Protein 8QK0 (pdb70)

Radius of gyration: 15.69 Å; C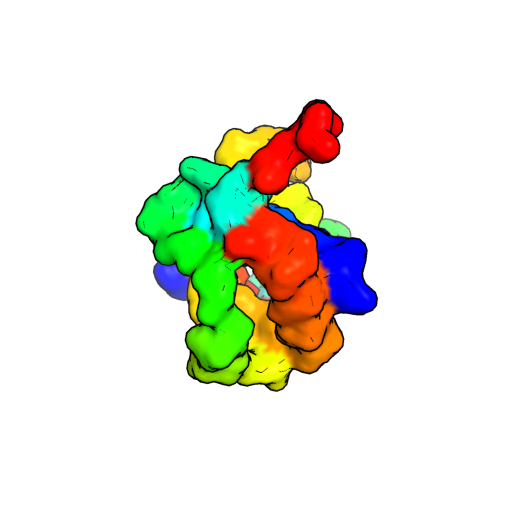α contacts (8 Å, |Δi|>4): 261; chains: 2; bounding box: 35×41×36 Å

Structure (mmCIF, N/CA/C/O backbone):
data_8QK0
#
_entry.id   8QK0
#
_cell.length_a   75.564
_cell.length_b   55.033
_cell.length_c   37.456
_cell.angle_alpha   90.00
_cell.angle_beta   99.30
_cell.angle_gamma   90.00
#
_symmetry.space_group_name_H-M   'C 1 2 1'
#
loop_
_entity.id
_entity.type
_entity.pdbx_description
1 polymer 'Lipoprotein cytochrome c'
2 non-polymer 'HEME C'
3 non-polymer 'SODIUM ION'
4 non-polymer GLYCEROL
5 water water
#
loop_
_atom_site.group_PDB
_atom_site.id
_atom_site.type_symbol
_atom_site.label_atom_id
_atom_site.label_alt_id
_atom_site.label_comp_id
_atom_site.label_asym_id
_atom_site.label_entity_id
_atom_site.label_seq_id
_atom_site.pdbx_PDB_ins_code
_atom_site.Cartn_x
_atom_site.Cartn_y
_atom_site.Cartn_z
_atom_site.occupancy
_atom_site.B_iso_or_equiv
_atom_site.auth_seq_id
_atom_site.auth_comp_id
_atom_site.auth_asym_id
_atom_site.auth_atom_id
_atom_site.pdbx_PDB_model_num
ATOM 1 N N . GLY A 1 24 ? 19.976 9.946 25.270 1.00 32.10 3 GLY A N 1
ATOM 2 C CA . GLY A 1 24 ? 19.519 8.766 24.566 1.00 25.31 3 GLY A CA 1
ATOM 3 C C . GLY A 1 24 ? 18.498 9.065 23.493 1.00 26.76 3 GLY A C 1
ATOM 4 O O . GLY A 1 24 ? 18.334 8.283 22.556 1.00 22.10 3 GLY A O 1
ATOM 5 N N . VAL A 1 25 ? 17.841 10.223 23.603 1.00 22.29 4 VAL A N 1
ATOM 6 C CA . VAL A 1 25 ? 16.663 10.487 22.784 1.00 22.48 4 VAL A CA 1
ATOM 7 C C . VAL A 1 25 ? 17.037 10.629 21.303 1.00 25.30 4 VAL A C 1
ATOM 8 O O . VAL A 1 25 ? 16.354 10.086 20.427 1.00 22.06 4 VAL A O 1
ATOM 12 N N . ASP A 1 26 ? 18.118 11.365 20.996 1.00 22.31 5 ASP A N 1
ATOM 13 C CA . ASP A 1 26 ? 18.485 11.594 19.599 1.00 24.98 5 ASP A CA 1
ATOM 14 C C . ASP A 1 26 ? 19.039 10.348 18.909 1.00 23.39 5 ASP A C 1
ATOM 15 O O . ASP A 1 26 ? 18.614 10.059 17.777 1.00 22.29 5 ASP A O 1
ATOM 20 N N . PRO A 1 27 ? 19.980 9.590 19.500 1.00 24.13 6 PRO A N 1
ATOM 21 C CA . PRO A 1 27 ? 20.381 8.327 18.851 1.00 20.92 6 PRO A CA 1
ATOM 22 C C . PRO A 1 27 ? 19.244 7.337 18.772 1.00 15.48 6 PRO A C 1
ATOM 23 O O . PRO A 1 27 ? 19.217 6.500 17.859 1.00 15.35 6 PRO A O 1
ATOM 27 N N . GLY A 1 28 ? 18.314 7.385 19.727 1.00 17.84 7 GLY A N 1
ATOM 28 C CA . GLY A 1 28 ? 17.131 6.550 19.629 1.00 18.05 7 GLY A CA 1
ATOM 29 C C . GLY A 1 28 ? 16.287 6.888 18.414 1.00 14.38 7 GLY A C 1
ATOM 30 O O . GLY A 1 28 ? 15.710 6.003 17.782 1.00 14.82 7 GLY A O 1
ATOM 31 N N . LYS A 1 29 ? 16.201 8.174 18.069 1.00 13.73 8 LYS A N 1
ATOM 32 C CA . LYS A 1 29 ? 15.488 8.551 16.852 1.00 13.89 8 LYS A CA 1
ATOM 33 C C . LYS A 1 29 ? 16.133 7.934 15.615 1.00 13.82 8 LYS A C 1
ATOM 34 O O . LYS A 1 29 ? 15.436 7.428 14.727 1.00 10.74 8 LYS A O 1
ATOM 40 N N . THR A 1 30 ? 17.464 7.942 15.551 1.00 14.89 9 THR A N 1
ATOM 41 C CA . THR A 1 30 ? 18.134 7.331 14.413 1.00 14.09 9 THR A CA 1
ATOM 42 C C . THR A 1 30 ? 17.804 5.846 14.334 1.00 14.13 9 THR A C 1
ATOM 43 O O . THR A 1 30 ? 17.503 5.320 13.255 1.00 11.78 9 THR A O 1
ATOM 47 N N . VAL A 1 31 ? 17.798 5.165 15.485 1.00 12.09 10 VAL A N 1
ATOM 48 C CA . VAL A 1 31 ? 17.414 3.758 15.521 1.00 14.20 10 VAL A CA 1
ATOM 49 C C . VAL A 1 31 ? 16.002 3.567 14.979 1.00 12.98 10 VAL A C 1
ATOM 50 O O . VAL A 1 31 ? 15.761 2.719 14.110 1.00 13.39 10 VAL A O 1
ATOM 54 N N . TYR A 1 32 ? 15.041 4.321 15.516 1.00 8.40 11 TYR A N 1
ATOM 55 C CA . TYR A 1 32 ? 13.658 4.165 15.086 1.00 9.40 11 TYR A CA 1
ATOM 56 C C . TYR A 1 32 ? 13.524 4.468 13.600 1.00 13.77 11 TYR A C 1
ATOM 57 O O . TYR A 1 32 ? 12.895 3.718 12.845 1.00 14.86 11 TYR A O 1
ATOM 66 N N . ASP A 1 33 ? 14.112 5.583 13.180 1.00 11.75 12 ASP A N 1
ATOM 67 C CA . ASP A 1 33 ? 13.901 6.107 11.843 1.00 15.89 12 ASP A CA 1
ATOM 68 C C . ASP A 1 33 ? 14.398 5.136 10.797 1.00 13.89 12 ASP A C 1
ATOM 69 O O . ASP A 1 33 ? 13.673 4.804 9.864 1.00 12.84 12 ASP A O 1
ATOM 74 N N . SER A 1 34 ? 15.635 4.669 10.943 1.00 15.81 13 SER A N 1
ATOM 75 C CA . SER A 1 34 ? 16.243 3.849 9.910 1.00 15.43 13 SER A CA 1
ATOM 76 C C . SER A 1 34 ? 15.904 2.373 10.042 1.00 19.56 13 SER A C 1
ATOM 77 O O . SER A 1 34 ? 16.040 1.638 9.055 1.00 16.85 13 SER A O 1
ATOM 80 N N . ARG A 1 35 ? 15.457 1.917 11.220 1.00 16.97 14 ARG A N 1
ATOM 81 C CA . ARG A 1 35 ? 15.334 0.481 11.457 1.00 16.99 14 ARG A CA 1
ATOM 82 C C . ARG A 1 35 ? 13.923 -0.045 11.706 1.00 16.35 14 ARG A C 1
ATOM 83 O O . ARG A 1 35 ? 13.678 -1.233 11.438 1.00 12.90 14 ARG A O 1
ATOM 91 N N . CYS A 1 36 ? 12.984 0.779 12.145 1.00 13.88 15 CYS A N 1
ATOM 92 C CA . CYS A 1 36 ? 11.625 0.299 12.406 1.00 14.20 15 CYS A CA 1
ATOM 93 C C . CYS A 1 36 ? 10.548 1.056 11.660 1.00 13.33 15 CYS A C 1
ATOM 94 O O . CYS A 1 36 ? 9.479 0.490 11.419 1.00 16.65 15 CYS A O 1
ATOM 97 N N . ALA A 1 37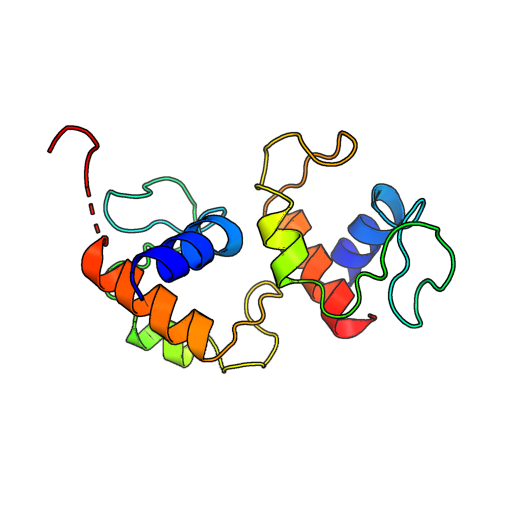 ? 10.796 2.318 11.296 1.00 17.47 16 ALA A N 1
ATOM 98 C CA . ALA A 1 37 ? 9.754 3.170 10.735 1.00 16.55 16 ALA A CA 1
ATOM 99 C C . ALA A 1 37 ? 9.240 2.658 9.398 1.00 18.39 16 ALA A C 1
ATOM 100 O O . ALA A 1 37 ? 8.071 2.889 9.070 1.00 21.15 16 ALA A O 1
ATOM 102 N N . SER A 1 38 ? 10.086 1.985 8.609 1.00 18.97 17 SER A N 1
ATOM 103 C CA . SER A 1 38 ? 9.634 1.475 7.314 1.00 20.36 17 SER A CA 1
ATOM 104 C C . SER A 1 38 ? 8.384 0.615 7.450 1.00 20.14 17 SER A C 1
ATOM 105 O O . SER A 1 38 ? 7.585 0.532 6.511 1.00 20.16 17 SER A O 1
ATOM 108 N N . CYS A 1 39 ? 8.182 -0.005 8.618 1.00 15.84 18 CYS A N 1
ATOM 109 C CA . CYS A 1 39 ? 7.019 -0.850 8.881 1.00 15.14 18 CYS A CA 1
ATOM 110 C C . CYS A 1 39 ? 6.133 -0.342 10.005 1.00 16.17 18 CYS A C 1
ATOM 111 O O . CYS A 1 39 ? 4.903 -0.372 9.880 1.00 15.47 18 CYS A O 1
ATOM 114 N N . HIS A 1 40 ? 6.722 0.122 11.100 1.00 13.86 19 HIS A N 1
ATOM 115 C CA . HIS A 1 40 ? 5.950 0.433 12.290 1.00 14.55 19 HIS A CA 1
ATOM 116 C C . HIS A 1 40 ? 5.450 1.874 12.277 1.00 17.54 19 HIS A C 1
ATOM 117 O O . HIS A 1 40 ? 5.847 2.702 11.454 1.00 12.14 19 HIS A O 1
ATOM 124 N N . ARG A 1 41 ? 4.531 2.148 13.193 1.00 12.74 20 ARG A N 1
ATOM 125 C CA . ARG A 1 41 ? 4.091 3.495 13.499 1.00 17.85 20 ARG A CA 1
ATOM 126 C C . ARG A 1 41 ? 4.524 3.825 14.917 1.00 15.13 20 ARG A C 1
ATOM 127 O O . ARG A 1 41 ? 4.884 2.939 15.702 1.00 16.03 20 ARG A O 1
ATOM 135 N N . LEU A 1 42 ? 4.486 5.113 15.241 1.00 18.56 21 LEU A N 1
ATOM 136 C CA . LEU A 1 42 ? 4.890 5.573 16.567 1.00 18.80 21 LEU A CA 1
ATOM 137 C C . LEU A 1 42 ? 4.089 6.828 16.871 1.00 17.37 21 LEU A C 1
ATOM 138 O O . LEU A 1 42 ? 4.319 7.869 16.241 1.00 16.17 21 LEU A O 1
ATOM 143 N N . GLY A 1 43 ? 3.142 6.721 17.804 1.00 20.15 22 GLY A N 1
ATOM 144 C CA . GLY A 1 43 ? 2.251 7.819 18.146 1.00 19.39 22 GLY A CA 1
ATOM 145 C C . GLY A 1 43 ? 1.789 8.588 16.924 1.00 22.37 22 GLY A C 1
ATOM 146 O O . GLY A 1 43 ? 1.424 7.989 15.907 1.00 20.91 22 GLY A O 1
ATOM 147 N N . THR A 1 44 ? 1.824 9.915 16.997 1.00 18.66 23 THR A N 1
ATOM 148 C CA . THR A 1 44 ? 1.560 10.742 15.833 1.00 21.38 23 THR A CA 1
ATOM 149 C C . THR A 1 44 ? 2.842 11.206 15.156 1.00 21.66 23 THR A C 1
ATOM 150 O O . THR A 1 44 ? 2.778 11.896 14.128 1.00 22.90 23 THR A O 1
ATOM 154 N N . TYR A 1 45 ? 4.004 10.795 15.675 1.00 19.54 24 TYR A N 1
ATOM 155 C CA . TYR A 1 45 ? 5.272 11.129 15.031 1.00 17.97 24 TYR A CA 1
ATOM 156 C C . TYR A 1 45 ? 5.388 10.448 13.6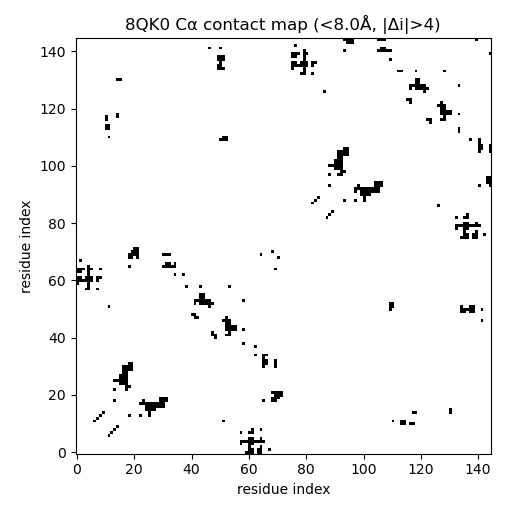73 1.00 19.80 24 TYR A C 1
ATOM 157 O O . TYR A 1 45 ? 5.861 11.048 12.700 1.00 17.54 24 TYR A O 1
ATOM 166 N N . ASP A 1 46 ? 4.946 9.199 13.592 1.00 18.66 25 ASP A N 1
ATOM 167 C CA . ASP A 1 46 ? 5.037 8.384 12.379 1.00 14.98 25 ASP A CA 1
ATOM 168 C C . ASP A 1 46 ? 3.723 7.621 12.299 1.00 18.28 25 ASP A C 1
ATOM 169 O O . ASP A 1 46 ? 3.532 6.649 13.033 1.00 17.86 25 ASP A O 1
ATOM 174 N N . ALA A 1 47 ? 2.813 8.060 11.432 1.00 19.49 26 ALA A N 1
ATOM 175 C CA . ALA A 1 47 ? 1.504 7.426 11.328 1.00 25.39 26 ALA A CA 1
ATOM 176 C C . ALA A 1 47 ? 1.366 6.572 10.072 1.00 21.60 26 ALA A C 1
ATOM 177 O O . ALA A 1 47 ? 0.242 6.269 9.652 1.00 27.92 26 ALA A O 1
ATOM 179 N N . SER A 1 48 ? 2.478 6.197 9.450 1.00 25.42 27 SER A N 1
ATOM 180 C CA . SER A 1 48 ? 2.452 5.392 8.237 1.00 22.81 27 SER A CA 1
ATOM 181 C C . SER A 1 48 ? 3.203 4.091 8.461 1.00 22.12 27 SER A C 1
ATOM 182 O O . SER A 1 48 ? 4.332 4.097 8.965 1.00 17.74 27 SER A O 1
ATOM 185 N N . GLY A 1 49 ? 2.587 2.993 8.050 1.00 24.53 28 GLY A N 1
ATOM 186 C CA . GLY A 1 49 ? 3.117 1.659 8.267 1.00 24.95 28 GLY A CA 1
ATOM 187 C C . GLY A 1 49 ? 2.016 0.685 8.647 1.00 25.96 28 GLY A C 1
ATOM 188 O O . GLY A 1 49 ? 0.973 1.052 9.192 1.00 24.67 28 GLY A O 1
ATOM 189 N N . SER A 1 50 ? 2.246 -0.595 8.351 1.00 23.81 29 SER A N 1
ATOM 190 C CA . SER A 1 50 ? 1.241 -1.617 8.590 1.00 24.28 29 SER A CA 1
ATOM 191 C C . SER A 1 50 ? 1.448 -2.376 9.896 1.00 22.17 29 SER A C 1
ATOM 192 O O . SER A 1 50 ? 0.509 -3.028 10.367 1.00 23.84 29 SER A O 1
ATOM 195 N N . ALA A 1 51 ? 2.636 -2.301 10.495 1.00 20.97 30 ALA A N 1
ATOM 196 C CA . ALA A 1 51 ? 2.951 -3.006 11.734 1.00 19.56 30 ALA A CA 1
ATOM 197 C C . ALA A 1 51 ? 2.478 -2.194 12.938 1.00 18.62 30 ALA A C 1
ATOM 198 O O . ALA A 1 51 ? 2.148 -1.017 12.815 1.00 18.83 30 ALA A O 1
ATOM 200 N N . PRO A 1 52 ? 2.407 -2.810 14.127 1.00 18.53 31 PRO A N 1
ATOM 201 C CA . PRO A 1 52 ? 1.827 -2.117 15.286 1.00 17.23 31 PRO A CA 1
ATOM 202 C C . PRO A 1 52 ? 2.477 -0.782 15.613 1.00 18.93 31 PRO A C 1
ATOM 203 O O . PRO A 1 52 ? 3.679 -0.568 15.425 1.00 17.23 31 PRO A O 1
ATOM 207 N N . ASN A 1 53 ? 1.651 0.117 16.135 1.00 15.91 32 ASN A N 1
ATOM 208 C CA . ASN A 1 53 ? 2.164 1.328 16.749 1.00 19.08 32 ASN A CA 1
ATOM 209 C C . ASN A 1 53 ? 2.993 0.965 17.976 1.00 15.86 32 ASN A C 1
ATOM 210 O O . ASN A 1 53 ? 2.531 0.240 18.865 1.00 19.05 32 ASN A O 1
ATOM 215 N N . LEU A 1 54 ? 4.237 1.436 18.013 1.00 15.29 33 LEU A N 1
ATOM 216 C CA . LEU A 1 54 ? 5.136 1.124 19.118 1.00 17.31 33 LEU A CA 1
ATOM 217 C C . LEU A 1 54 ? 5.010 2.086 20.306 1.00 20.38 33 LEU A C 1
ATOM 218 O O . LEU A 1 54 ? 5.865 2.062 21.198 1.00 17.13 33 LEU A O 1
ATOM 223 N N . SER A 1 55 ? 3.973 2.922 20.339 1.00 20.47 34 SER A N 1
ATOM 224 C CA . SER A 1 55 ? 3.711 3.741 21.523 1.00 17.27 34 SER A CA 1
ATOM 225 C C . SER A 1 55 ? 3.500 2.845 22.745 1.00 24.47 34 SER A C 1
ATOM 226 O O . SER A 1 55 ? 2.671 1.935 22.717 1.00 26.94 34 SER A O 1
ATOM 229 N N . ARG A 1 56 ? 4.250 3.109 23.818 1.00 25.44 35 ARG A N 1
ATOM 230 C CA . ARG A 1 56 ? 4.199 2.346 25.065 1.00 30.03 35 ARG A CA 1
ATOM 231 C C . ARG A 1 56 ? 4.680 0.909 24.905 1.00 29.68 35 ARG A C 1
ATOM 232 O O . ARG A 1 56 ? 4.279 0.044 25.687 1.00 29.42 35 ARG A O 1
ATOM 240 N N . ALA A 1 57 ? 5.525 0.617 23.911 1.00 25.98 36 ALA A N 1
ATOM 241 C CA . ALA A 1 57 ? 5.955 -0.753 23.648 1.00 27.38 36 ALA A CA 1
ATOM 242 C C . ALA A 1 57 ? 7.342 -1.069 24.215 1.00 19.78 36 ALA A C 1
ATOM 243 O O . ALA A 1 57 ? 7.953 -2.064 23.819 1.00 20.82 36 ALA A O 1
ATOM 245 N N . GLY A 1 58 ? 7.838 -0.268 25.157 1.00 26.23 37 GLY A N 1
ATOM 246 C CA . GLY A 1 58 ? 9.130 -0.566 25.766 1.00 22.91 37 GLY A CA 1
ATOM 247 C C . GLY A 1 58 ? 9.259 -1.999 26.267 1.00 22.78 37 GLY A C 1
ATOM 248 O O . GLY A 1 58 ? 10.256 -2.675 26.008 1.00 19.50 37 GLY A O 1
ATOM 249 N N . THR A 1 59 ? 8.252 -2.498 26.979 1.00 22.79 38 THR A N 1
ATOM 250 C CA . THR A 1 59 ? 8.410 -3.848 27.507 1.00 21.95 38 THR A CA 1
ATOM 251 C C . THR A 1 59 ? 8.310 -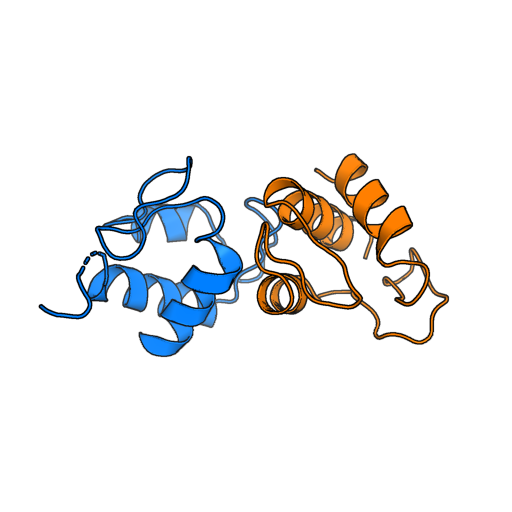4.878 26.394 1.00 23.83 38 THR A C 1
ATOM 252 O O . THR A 1 59 ? 9.027 -5.883 26.413 1.00 21.57 38 THR A O 1
ATOM 256 N N . LYS A 1 60 ? 7.457 -4.631 25.394 1.00 26.06 39 LYS A N 1
ATOM 257 C CA . LYS A 1 60 ? 7.400 -5.530 24.242 1.00 23.80 39 LYS A CA 1
ATOM 258 C C . LYS A 1 60 ? 8.686 -5.479 23.419 1.00 21.07 39 LYS A C 1
ATOM 259 O O . LYS A 1 60 ? 9.111 -6.501 22.868 1.00 15.28 39 LYS A O 1
ATOM 265 N N . ILE A 1 61 ? 9.309 -4.302 23.311 1.00 19.88 40 ILE A N 1
ATOM 266 C CA . ILE A 1 61 ? 10.580 -4.192 22.595 1.00 16.23 40 ILE A CA 1
ATOM 267 C C . ILE A 1 61 ? 11.651 -5.037 23.285 1.00 17.83 40 ILE A C 1
ATOM 268 O O . ILE A 1 61 ? 12.381 -5.794 22.637 1.00 15.46 40 ILE A O 1
ATOM 273 N N . ASP A 1 62 ? 11.743 -4.939 24.620 1.00 13.98 41 ASP A N 1
ATOM 274 C CA . ASP A 1 62 ? 12.774 -5.669 25.357 1.00 14.78 41 ASP A CA 1
ATOM 275 C C . ASP A 1 62 ? 12.501 -7.176 25.377 1.00 14.77 41 ASP A C 1
ATOM 276 O O . ASP A 1 62 ? 13.433 -7.978 25.515 1.00 11.18 41 ASP A O 1
ATOM 281 N N . GLY A 1 63 ? 11.238 -7.580 25.231 1.00 16.26 42 GLY A N 1
ATOM 282 C CA . GLY A 1 63 ? 10.945 -8.989 25.041 1.00 15.43 42 GLY A CA 1
ATOM 283 C C . GLY A 1 63 ? 11.176 -9.460 23.622 1.00 17.59 42 GLY A C 1
ATOM 284 O O . GLY A 1 63 ? 11.450 -10.642 23.403 1.00 25.85 42 GLY A O 1
ATOM 285 N N . LYS A 1 64 ? 11.074 -8.551 22.644 1.00 13.95 43 LYS A N 1
ATOM 286 C CA . LYS A 1 64 ? 11.204 -8.913 21.232 1.00 18.49 43 LYS A CA 1
ATOM 287 C C . LYS A 1 64 ? 12.661 -8.982 20.789 1.00 24.13 43 LYS A C 1
ATOM 288 O O . LYS A 1 64 ? 12.990 -9.707 19.835 1.00 24.86 43 LYS A O 1
ATOM 294 N N . PHE A 1 65 ? 13.539 -8.257 21.469 1.00 17.24 44 PHE A N 1
ATOM 295 C CA . PHE A 1 65 ? 14.930 -8.124 21.072 1.00 14.65 44 PHE A CA 1
ATOM 296 C C . PHE A 1 65 ? 15.853 -8.470 22.218 1.00 16.91 44 PHE A C 1
ATOM 297 O O . PHE A 1 65 ? 15.638 -8.033 23.356 1.00 15.70 44 PHE A O 1
ATOM 305 N N . THR A 1 66 ? 16.923 -9.186 21.894 1.00 17.85 45 THR A N 1
ATOM 306 C CA . THR A 1 66 ? 18.026 -9.388 22.816 1.00 20.16 45 THR A CA 1
ATOM 307 C C . THR A 1 66 ? 19.255 -8.670 22.275 1.00 15.63 45 THR A C 1
ATOM 308 O O . THR A 1 66 ? 19.533 -8.732 21.070 1.00 13.60 45 THR A O 1
ATOM 312 N N . ALA A 1 67 ? 19.948 -7.947 23.157 1.00 17.16 46 ALA A N 1
ATOM 313 C CA . ALA A 1 67 ? 21.108 -7.155 22.749 1.00 17.54 46 ALA A CA 1
ATOM 314 C C . ALA A 1 67 ? 22.146 -8.025 22.044 1.00 17.45 46 ALA A C 1
ATOM 315 O O . ALA A 1 67 ? 22.667 -8.987 22.623 1.00 13.78 46 ALA A O 1
ATOM 317 N N . GLY A 1 68 ? 22.435 -7.685 20.785 1.00 18.02 47 GLY A N 1
ATOM 318 C CA . GLY A 1 68 ? 23.484 -8.343 20.040 1.00 17.94 47 GLY A CA 1
ATOM 319 C C . GLY A 1 68 ? 23.079 -9.634 19.376 1.00 14.95 47 GLY A C 1
ATOM 320 O O . GLY A 1 68 ? 23.936 -10.316 18.811 1.00 13.58 47 GLY A O 1
ATOM 321 N N . VAL A 1 69 ? 21.805 -9.993 19.431 1.00 14.08 48 VAL A N 1
ATOM 322 C CA . VAL A 1 69 ? 21.313 -11.254 18.898 1.00 18.86 48 VAL A CA 1
ATOM 323 C C . VAL A 1 69 ? 20.432 -10.921 17.718 1.00 16.26 48 VAL A C 1
ATOM 324 O O . VAL A 1 69 ? 19.484 -10.137 17.847 1.00 13.76 48 VAL A O 1
ATOM 328 N N . SER A 1 70 ? 20.748 -11.503 16.569 1.00 14.08 49 SER A N 1
ATOM 329 C CA . SER A 1 70 ? 20.011 -11.171 15.364 1.00 15.46 49 SER A CA 1
ATOM 330 C C . SER A 1 70 ? 18.618 -11.764 15.496 1.00 17.83 49 SER A C 1
ATOM 331 O O . SER A 1 70 ? 18.460 -12.920 15.903 1.00 15.99 49 SER A O 1
ATOM 334 N N . GLY A 1 71 ? 17.604 -10.979 15.194 1.00 16.26 50 GLY A N 1
ATOM 335 C CA . GLY A 1 71 ? 16.281 -11.543 15.328 1.00 19.48 50 GLY A CA 1
ATOM 336 C C . GLY A 1 71 ? 15.267 -10.943 14.390 1.00 16.42 50 GLY A C 1
ATOM 337 O O . GLY A 1 71 ? 15.373 -11.061 13.163 1.00 14.76 50 GLY A O 1
ATOM 338 N N . HIS A 1 72 ? 14.285 -10.292 14.994 1.00 17.64 51 HIS A N 1
ATOM 339 C CA . HIS A 1 72 ? 13.108 -9.729 14.352 1.00 14.11 51 HIS A CA 1
ATOM 340 C C . HIS A 1 72 ? 13.448 -8.983 13.064 1.00 14.22 51 HIS A C 1
ATOM 341 O O . HIS A 1 72 ? 14.211 -8.012 13.082 1.00 14.44 51 HIS A O 1
ATOM 348 N N . LYS A 1 73 ? 12.894 -9.463 11.938 1.00 13.26 52 LYS A N 1
ATOM 349 C CA . LYS A 1 73 ? 13.064 -8.843 10.616 1.00 12.87 52 LYS A CA 1
ATOM 350 C C . LYS A 1 73 ? 14.535 -8.673 10.254 1.00 10.62 52 LYS A C 1
ATOM 351 O O . LYS A 1 73 ? 14.914 -7.711 9.583 1.00 17.63 52 LYS A O 1
ATOM 357 N N . GLY A 1 74 ? 15.384 -9.597 10.685 1.00 12.14 53 GLY A N 1
ATOM 358 C CA . GLY A 1 74 ? 16.797 -9.515 10.397 1.00 12.97 53 GLY A CA 1
ATOM 359 C C . GLY A 1 74 ? 17.552 -8.448 11.141 1.00 14.70 53 GLY A C 1
ATOM 360 O O . GLY A 1 74 ? 18.754 -8.282 10.900 1.00 14.82 53 GLY A O 1
ATOM 361 N N . ILE A 1 75 ? 16.910 -7.763 12.075 1.00 17.81 54 ILE A N 1
ATOM 362 C CA . ILE A 1 75 ? 17.533 -6.673 12.816 1.00 17.69 54 ILE A CA 1
ATOM 363 C C . ILE A 1 75 ? 18.368 -7.233 13.958 1.00 17.08 54 ILE A C 1
ATOM 364 O O . ILE A 1 75 ? 17.957 -8.175 14.635 1.00 14.56 54 ILE A O 1
ATOM 369 N N . THR A 1 76 ? 19.552 -6.655 14.169 1.00 13.71 55 THR A N 1
ATOM 370 C CA . THR A 1 76 ? 20.322 -6.832 15.399 1.00 13.17 55 THR A CA 1
ATOM 371 C C . THR A 1 76 ? 20.514 -5.472 16.062 1.00 18.02 55 THR A C 1
ATOM 372 O O . THR A 1 76 ? 20.904 -4.502 15.394 1.00 13.04 55 THR A O 1
ATOM 376 N N . LEU A 1 77 ? 20.247 -5.406 17.375 1.00 16.03 56 LEU A N 1
ATOM 377 C CA . LEU A 1 77 ? 20.331 -4.168 18.146 1.00 15.90 56 LEU A CA 1
ATOM 378 C C . LEU A 1 77 ? 21.359 -4.339 19.260 1.00 17.20 56 LEU A C 1
ATOM 379 O O . LEU A 1 77 ? 21.360 -5.368 19.955 1.00 16.17 56 LEU A O 1
ATOM 384 N N . THR A 1 78 ? 22.230 -3.341 19.430 1.00 14.92 57 THR A N 1
ATOM 385 C CA . THR A 1 78 ? 23.114 -3.348 20.584 1.00 14.47 57 THR A CA 1
ATOM 386 C C . THR A 1 78 ? 22.337 -2.934 21.826 1.00 16.44 57 THR A C 1
ATOM 387 O O . THR A 1 78 ? 21.205 -2.437 21.756 1.00 14.17 57 THR A O 1
ATOM 391 N N . ALA A 1 79 ? 22.968 -3.157 22.980 1.00 12.34 58 ALA A N 1
ATOM 392 C CA . ALA A 1 79 ? 22.360 -2.713 24.221 1.00 16.47 58 ALA A CA 1
ATOM 393 C C . ALA A 1 79 ? 22.130 -1.215 24.173 1.00 16.40 58 ALA A C 1
ATOM 394 O O . ALA A 1 79 ? 21.058 -0.730 24.556 1.00 15.17 58 ALA A O 1
ATOM 396 N N . ALA A 1 80 ? 23.107 -0.469 23.655 1.00 5.74 59 ALA A N 1
ATOM 397 C CA . ALA A 1 80 ? 22.918 0.978 23.630 1.00 16.86 59 ALA A CA 1
ATOM 398 C C . ALA A 1 80 ? 21.772 1.353 22.699 1.00 12.96 59 ALA A C 1
ATOM 399 O O . ALA A 1 80 ? 20.983 2.250 23.008 1.00 12.42 59 ALA A O 1
ATOM 401 N N . ASP A 1 81 ? 21.664 0.672 21.561 1.00 12.71 60 ASP A N 1
ATOM 402 C CA . ASP A 1 81 ? 20.539 0.868 20.651 1.00 14.69 60 ASP A CA 1
ATOM 403 C C . ASP A 1 81 ? 19.206 0.699 21.364 1.00 13.42 60 ASP A C 1
ATOM 404 O O . ASP A 1 81 ? 18.260 1.467 21.143 1.00 13.35 60 ASP A O 1
ATOM 409 N N . LEU A 1 82 ? 19.089 -0.375 22.153 1.00 11.05 61 LEU A N 1
ATOM 410 C CA . LEU A 1 82 ? 17.812 -0.717 22.767 1.00 14.35 61 LEU A CA 1
ATOM 411 C C . LEU A 1 82 ? 17.417 0.318 23.803 1.00 10.93 61 LEU A C 1
ATOM 412 O O . LEU A 1 82 ? 16.249 0.707 23.886 1.00 11.51 61 LEU A O 1
ATOM 417 N N . ALA A 1 83 ? 18.387 0.785 24.578 1.00 13.42 62 ALA A N 1
ATOM 418 C CA . ALA A 1 83 ? 18.119 1.823 25.576 1.00 11.52 62 ALA A CA 1
ATOM 419 C C . ALA A 1 83 ? 17.748 3.135 24.898 1.00 13.89 62 ALA A C 1
ATOM 420 O O . ALA A 1 83 ? 16.736 3.763 25.240 1.00 15.53 62 ALA A O 1
ATOM 422 N N . ASN A 1 84 ? 18.550 3.550 23.908 1.00 13.97 63 ASN A N 1
ATOM 423 C CA . ASN A 1 84 ? 18.290 4.806 23.209 1.00 13.17 6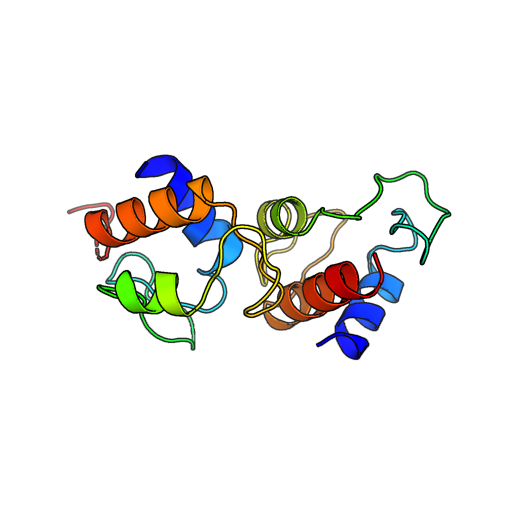3 ASN A CA 1
ATOM 424 C C . ASN A 1 84 ? 16.922 4.778 22.528 1.00 13.36 63 ASN A C 1
ATOM 425 O O . ASN A 1 84 ? 16.142 5.729 22.633 1.00 12.81 63 ASN A O 1
ATOM 430 N N . LEU A 1 85 ? 16.598 3.680 21.843 1.00 13.64 64 LEU A N 1
ATOM 431 C CA . LEU A 1 85 ? 15.318 3.616 21.142 1.00 13.09 64 LEU A CA 1
ATOM 432 C C . LEU A 1 85 ? 14.145 3.748 22.113 1.00 11.81 64 LEU A C 1
ATOM 433 O O . LEU A 1 85 ? 13.197 4.500 21.864 1.00 13.47 64 LEU A O 1
ATOM 438 N N . LYS A 1 86 ? 14.181 3.010 23.230 1.00 12.22 65 LYS A N 1
ATOM 439 C CA . LYS A 1 86 ? 13.125 3.155 24.227 1.00 14.04 65 LYS A CA 1
ATOM 440 C C . LYS A 1 86 ? 13.021 4.589 24.752 1.00 12.21 65 LYS A C 1
ATOM 441 O O . LYS A 1 86 ? 11.915 5.104 24.937 1.00 12.91 65 LYS A O 1
ATOM 447 N N . THR A 1 87 ? 14.149 5.240 25.030 1.00 11.06 66 THR A N 1
ATOM 448 C CA . THR A 1 87 ? 14.062 6.639 25.469 1.00 15.58 66 THR A CA 1
ATOM 449 C C . THR A 1 87 ? 13.397 7.499 24.402 1.00 13.80 66 THR A C 1
ATOM 450 O O . THR A 1 87 ? 12.575 8.373 24.713 1.00 15.14 66 THR A O 1
ATOM 454 N N . PHE A 1 88 ? 13.711 7.242 23.128 1.00 11.33 67 PHE A N 1
ATOM 455 C CA . PHE A 1 88 ? 13.048 7.968 22.042 1.00 13.60 67 PHE A CA 1
ATOM 456 C C . PHE A 1 88 ? 11.559 7.660 21.985 1.00 15.62 67 PHE A C 1
ATOM 457 O O . PHE A 1 88 ? 10.737 8.571 21.808 1.00 13.80 67 PHE A O 1
ATOM 465 N N . VAL A 1 89 ? 11.193 6.379 22.126 1.00 14.81 68 VAL A N 1
ATOM 466 C CA . VAL A 1 89 ? 9.785 6.005 22.083 1.00 11.66 68 VAL A CA 1
ATOM 467 C C . VAL A 1 89 ? 9.030 6.663 23.234 1.00 17.02 68 VAL A C 1
ATOM 468 O O . VAL A 1 89 ? 7.892 7.115 23.071 1.00 19.81 68 VAL A O 1
ATOM 472 N N . ASN A 1 90 ? 9.665 6.769 24.399 1.00 15.11 69 ASN A N 1
ATOM 473 C CA . ASN A 1 90 ? 8.996 7.375 25.548 1.00 16.66 69 ASN A CA 1
ATOM 474 C C . ASN A 1 90 ? 8.806 8.878 25.359 1.00 17.02 69 ASN A C 1
ATOM 475 O O . ASN A 1 90 ? 7.782 9.439 25.767 1.00 17.56 69 ASN A O 1
ATOM 480 N N . ALA A 1 91 ? 9.774 9.546 24.745 1.00 14.57 70 ALA A N 1
ATOM 481 C CA . ALA A 1 91 ? 9.735 10.999 24.636 1.00 16.40 70 ALA A CA 1
ATOM 482 C C . ALA A 1 91 ? 8.976 11.512 23.420 1.00 21.03 70 ALA A C 1
ATOM 483 O O . ALA A 1 91 ? 8.612 12.695 23.391 1.00 19.06 70 ALA A O 1
ATOM 485 N N . ASN A 1 92 ? 8.740 10.676 22.404 1.00 19.16 71 ASN A N 1
ATOM 486 C CA . ASN A 1 92 ? 8.107 11.169 21.184 1.00 23.31 71 ASN A CA 1
ATOM 487 C C . ASN A 1 92 ? 6.908 10.349 20.729 1.00 21.30 71 ASN A C 1
ATOM 488 O O . ASN A 1 92 ? 6.307 10.683 19.700 1.00 21.54 71 ASN A O 1
ATOM 493 N N . GLY A 1 93 ? 6.521 9.324 21.480 1.00 17.12 72 GLY A N 1
ATOM 494 C CA . GLY A 1 93 ? 5.421 8.463 21.096 1.00 19.25 72 GLY A CA 1
ATOM 495 C C . GLY A 1 93 ? 4.161 8.565 21.934 1.00 23.97 72 GLY A C 1
ATOM 496 O O . GLY A 1 93 ? 3.260 7.731 21.802 1.00 25.76 72 GLY A O 1
ATOM 497 N N . SER A 1 97 ? 2.425 14.996 18.452 1.00 24.87 76 SER A N 1
ATOM 498 C CA . SER A 1 97 ? 3.622 15.180 17.642 1.00 25.16 76 SER A CA 1
ATOM 499 C C . SER A 1 97 ? 3.296 15.906 16.336 1.00 23.19 76 SER A C 1
ATOM 500 O O . SER A 1 97 ? 2.683 15.324 15.452 1.00 22.17 76 SER A O 1
ATOM 503 N N . HIS A 1 98 ? 3.693 17.174 16.216 1.00 24.06 77 HIS A N 1
ATOM 504 C CA . HIS A 1 98 ? 3.532 17.897 14.955 1.00 21.48 77 HIS A CA 1
ATOM 505 C C . HIS A 1 98 ? 4.563 19.009 14.900 1.00 21.77 77 HIS A C 1
ATOM 506 O O . HIS A 1 98 ? 4.900 19.591 15.940 1.00 17.04 77 HIS A O 1
ATOM 513 N N . PRO A 1 99 ? 5.079 19.334 13.707 1.00 18.79 78 PRO A N 1
ATOM 514 C CA . PRO A 1 99 ? 6.141 20.353 13.597 1.00 18.97 78 PRO A CA 1
ATOM 515 C C . PRO A 1 99 ? 5.756 21.731 14.113 1.00 17.94 78 PRO A C 1
ATOM 516 O O . PRO A 1 99 ? 6.645 22.562 14.326 1.00 16.83 78 PRO A O 1
ATOM 520 N N . GLN A 1 100 ? 4.476 21.992 14.272 1.00 18.53 79 GLN A N 1
ATOM 521 C CA . GLN A 1 100 ? 4.003 23.310 14.670 1.00 23.15 79 GLN A CA 1
ATOM 522 C C . GLN A 1 100 ? 3.397 23.341 16.087 1.00 25.60 79 GLN A C 1
ATOM 523 O O . GLN A 1 100 ? 2.870 24.351 16.502 1.00 26.41 79 GLN A O 1
ATOM 529 N N . PHE A 1 101 ? 3.466 22.230 16.789 1.00 22.65 80 PHE A N 1
ATOM 530 C CA . PHE A 1 101 ? 2.922 22.161 18.120 1.00 29.11 80 PHE A CA 1
ATOM 531 C C . PHE A 1 101 ? 3.966 22.399 19.221 1.00 32.77 80 PHE A C 1
ATOM 532 O O . PHE A 1 101 ? 3.767 23.235 20.069 1.00 32.91 80 PHE A O 1
ATOM 533 N N . GLY B 1 24 ? 12.548 -14.304 4.098 1.00 26.07 3 GLY C N 1
ATOM 534 C CA . GLY B 1 24 ? 13.721 -14.608 4.884 1.00 20.36 3 GLY C CA 1
ATOM 535 C C . GLY B 1 24 ? 15.002 -14.769 4.088 1.00 22.86 3 GLY C C 1
ATOM 536 O O . GLY B 1 24 ? 15.369 -13.911 3.280 1.00 19.96 3 GLY C O 1
ATOM 537 N N . VAL B 1 25 ? 15.670 -15.902 4.308 1.00 19.50 4 VAL C N 1
ATOM 538 C CA . VAL B 1 25 ? 17.046 -16.065 3.855 1.00 21.84 4 VAL C CA 1
ATOM 539 C C . VAL B 1 25 ? 17.101 -16.268 2.341 1.00 21.74 4 VAL C C 1
ATOM 540 O O . VAL B 1 25 ? 17.981 -15.731 1.659 1.00 20.57 4 VAL C O 1
ATOM 544 N N . ASP B 1 26 ? 16.149 -17.012 1.779 1.00 19.71 5 ASP C N 1
ATOM 545 C CA . ASP B 1 26 ? 16.209 -17.257 0.340 1.00 20.81 5 ASP C CA 1
ATOM 546 C C . ASP B 1 26 ? 15.898 -16.006 -0.476 1.00 21.98 5 ASP C C 1
ATOM 547 O O . ASP B 1 26 ? 16.693 -15.669 -1.374 1.00 20.14 5 ASP C O 1
ATOM 552 N N . PRO B 1 27 ? 14.797 -15.273 -0.237 1.00 21.08 6 PRO C N 1
ATOM 553 C CA . PRO B 1 27 ? 14.623 -13.997 -0.956 1.00 21.87 6 PRO C CA 1
ATOM 554 C C . PRO B 1 27 ? 15.703 -12.985 -0.630 1.00 17.87 6 PRO C C 1
ATOM 555 O O . PRO B 1 27 ? 16.065 -12.174 -1.493 1.00 18.29 6 PRO C O 1
ATOM 559 N N . GLY B 1 28 ? 16.219 -12.988 0.600 1.00 16.81 7 GLY C N 1
ATOM 560 C CA . GLY B 1 28 ? 17.349 -12.128 0.902 1.00 16.71 7 GLY C CA 1
ATOM 561 C C . GLY B 1 28 ? 18.551 -12.449 0.033 1.00 15.39 7 GLY C C 1
ATOM 562 O O . GLY B 1 28 ? 19.266 -11.551 -0.408 1.00 16.13 7 GLY C O 1
ATOM 563 N N . LYS B 1 29 ? 18.783 -13.741 -0.230 1.00 14.08 8 LYS C N 1
ATOM 564 C CA . LYS B 1 29 ? 19.874 -14.118 -1.118 1.00 13.26 8 LYS C CA 1
ATOM 565 C C . LYS B 1 29 ? 19.671 -13.554 -2.517 1.00 14.52 8 LYS C C 1
ATOM 566 O O . LYS B 1 29 ? 20.626 -13.088 -3.142 1.00 13.05 8 LYS C O 1
ATOM 572 N N . THR B 1 30 ? 18.435 -13.583 -3.023 1.00 14.51 9 THR C N 1
ATOM 573 C CA . THR B 1 30 ? 18.172 -12.994 -4.330 1.00 15.88 9 THR C CA 1
ATOM 574 C C . THR B 1 30 ? 18.434 -11.497 -4.322 1.00 14.84 9 THR C C 1
ATOM 575 O O . THR B 1 30 ? 18.973 -10.948 -5.295 1.00 12.96 9 THR C O 1
ATOM 579 N N . VAL B 1 31 ? 18.081 -10.816 -3.228 1.00 13.51 10 VAL C N 1
ATOM 580 C CA . VAL B 1 31 ? 18.375 -9.385 -3.129 1.00 13.41 10 VAL C CA 1
ATOM 581 C C . VAL B 1 31 ? 19.877 -9.147 -3.224 1.00 12.49 10 VAL C C 1
ATOM 582 O O . VAL B 1 31 ? 20.348 -8.328 -4.025 1.00 12.57 10 VAL C O 1
ATOM 586 N N . TYR B 1 32 ? 20.651 -9.869 -2.416 1.00 10.95 11 TYR C N 1
ATOM 587 C CA . TYR B 1 32 ? 22.094 -9.667 -2.397 1.00 12.24 11 TYR C CA 1
ATOM 588 C C . TYR B 1 32 ? 22.681 -9.949 -3.762 1.00 15.46 11 TYR C C 1
ATOM 589 O O . TYR B 1 32 ? 23.474 -9.162 -4.295 1.00 13.91 11 TYR C O 1
ATOM 598 N N . ASP B 1 33 ? 22.301 -11.093 -4.324 1.00 11.42 12 ASP C N 1
ATOM 599 C CA . ASP B 1 33 ? 22.903 -11.595 -5.549 1.00 15.57 12 ASP C CA 1
ATOM 600 C C . ASP B 1 33 ? 22.703 -10.625 -6.700 1.00 16.04 12 ASP C C 1
ATOM 601 O O . ASP B 1 33 ? 23.652 -10.296 -7.418 1.00 12.44 12 ASP C O 1
ATOM 606 N N . SER B 1 34 ? 21.467 -10.170 -6.902 1.00 15.78 13 SER C N 1
ATOM 607 C CA . SER B 1 34 ? 21.164 -9.397 -8.098 1.00 13.24 13 SER C CA 1
ATOM 608 C C . SER B 1 34 ? 21.478 -7.916 -7.938 1.00 16.37 13 SER C C 1
ATOM 609 O O . SER B 1 34 ? 21.592 -7.206 -8.945 1.00 16.83 13 SER C O 1
ATOM 612 N N . ARG B 1 35 ? 21.605 -7.421 -6.707 1.00 14.00 14 ARG C N 1
ATOM 613 C CA . ARG B 1 35 ? 21.651 -5.978 -6.498 1.00 15.58 14 ARG C CA 1
ATOM 614 C C . ARG B 1 35 ? 22.901 -5.457 -5.801 1.00 15.40 14 ARG C C 1
ATOM 615 O O . ARG B 1 35 ? 23.185 -4.257 -5.916 1.00 13.56 14 ARG C O 1
ATOM 623 N N . CYS B 1 36 ? 23.665 -6.305 -5.108 1.00 14.84 15 CYS C N 1
ATOM 624 C CA . CYS B 1 36 ? 24.832 -5.828 -4.365 1.00 12.92 15 CYS C CA 1
ATOM 625 C C . CYS B 1 36 ? 26.112 -6.581 -4.701 1.00 12.48 15 CYS C C 1
ATOM 626 O O . CYS B 1 36 ? 27.203 -6.030 -4.538 1.00 13.95 15 CYS C O 1
ATOM 629 N N . ALA B 1 37 ? 25.996 -7.851 -5.115 1.00 17.06 16 ALA C N 1
ATOM 630 C CA . ALA B 1 37 ? 27.176 -8.704 -5.272 1.00 18.28 16 ALA C CA 1
ATOM 631 C C . ALA B 1 37 ? 28.110 -8.236 -6.387 1.00 16.89 16 ALA C C 1
ATOM 632 O O . ALA B 1 37 ? 29.310 -8.527 -6.345 1.00 15.20 16 ALA C O 1
ATOM 634 N N . SER B 1 38 ? 27.594 -7.548 -7.406 1.00 20.54 17 SER C N 1
ATOM 635 C CA . SER B 1 38 ? 28.486 -7.063 -8.462 1.00 20.05 17 SER C CA 1
ATOM 636 C C . SER B 1 38 ? 29.650 -6.256 -7.895 1.00 21.05 17 SER C C 1
ATOM 637 O O . SER B 1 38 ? 30.770 -6.333 -8.412 1.00 21.56 17 SER C O 1
ATOM 640 N N . CYS B 1 39 ? 29.414 -5.524 -6.802 1.00 17.82 18 CYS C N 1
ATOM 641 C CA . CYS B 1 39 ? 30.393 -4.636 -6.181 1.00 14.30 18 CYS C CA 1
ATOM 642 C C . CYS B 1 39 ? 30.863 -5.107 -4.813 1.00 16.61 18 CYS C C 1
ATOM 643 O O . CYS B 1 39 ? 32.049 -4.978 -4.481 1.00 16.42 18 CYS C O 1
ATOM 646 N N . HIS B 1 40 ? 29.962 -5.614 -3.990 1.00 13.66 19 HIS C N 1
ATOM 647 C CA . HIS B 1 40 ? 30.315 -5.867 -2.603 1.00 15.53 19 HIS C CA 1
ATOM 648 C C . HIS B 1 40 ? 30.878 -7.275 -2.413 1.00 17.17 19 HIS C C 1
ATOM 649 O O . HIS B 1 40 ? 30.859 -8.118 -3.319 1.00 14.56 19 HIS C O 1
ATOM 656 N N . ARG B 1 41 ? 31.408 -7.499 -1.211 1.00 12.57 20 ARG C N 1
ATOM 657 C CA . ARG B 1 41 ? 31.789 -8.806 -0.705 1.00 17.38 20 ARG C CA 1
ATOM 658 C C . ARG B 1 41 ? 30.867 -9.129 0.458 1.00 14.00 20 ARG C C 1
ATOM 659 O O . ARG B 1 41 ? 30.265 -8.236 1.060 1.00 14.68 20 ARG C O 1
ATOM 667 N N . LEU B 1 42 ? 30.766 -10.413 0.781 1.00 15.92 21 LEU C N 1
ATOM 668 C CA . LEU B 1 42 ? 29.898 -10.824 1.882 1.00 15.63 21 LEU C CA 1
ATOM 669 C C . LEU B 1 42 ? 30.538 -12.060 2.513 1.00 20.68 21 LEU C C 1
ATOM 670 O O . LEU B 1 42 ? 30.319 -13.185 2.055 1.00 20.32 21 LEU C O 1
ATOM 675 N N . GLY B 1 43 ? 31.335 -11.824 3.554 1.00 21.92 22 GLY C N 1
ATOM 676 C CA . GLY B 1 43 ? 32.014 -12.872 4.283 1.00 22.85 22 GLY C CA 1
ATOM 677 C C . GLY B 1 43 ? 32.572 -13.940 3.377 1.00 23.39 22 GLY C C 1
ATOM 678 O O . GLY B 1 43 ? 33.153 -13.641 2.329 1.00 21.53 22 GLY C O 1
ATOM 679 N N . THR B 1 44 ? 32.354 -15.194 3.751 1.00 24.25 23 THR C N 1
ATOM 680 C CA . THR B 1 44 ? 32.827 -16.297 2.935 1.00 22.90 23 THR C CA 1
ATOM 681 C C . THR B 1 44 ? 31.908 -16.595 1.757 1.00 20.00 23 THR C C 1
ATOM 682 O O . THR B 1 44 ? 32.330 -17.284 0.821 1.00 27.06 23 THR C O 1
ATOM 686 N N . TYR B 1 45 ? 30.681 -16.068 1.761 1.00 20.88 24 TYR C N 1
ATOM 687 C CA . TYR B 1 45 ? 29.746 -16.379 0.685 1.00 18.91 24 TYR C CA 1
ATOM 688 C C . TYR B 1 45 ? 30.209 -15.766 -0.634 1.00 22.08 24 TYR C C 1
ATOM 689 O O . TYR B 1 45 ? 30.207 -16.431 -1.677 1.00 16.60 24 TYR C O 1
ATOM 698 N N . ASP B 1 46 ? 30.629 -14.500 -0.601 1.00 20.52 25 ASP C N 1
ATOM 699 C CA . ASP B 1 46 ? 31.040 -13.758 -1.796 1.00 17.67 25 ASP C CA 1
ATOM 700 C C . ASP B 1 46 ? 32.349 -13.067 -1.433 1.00 16.82 25 ASP C C 1
ATOM 701 O O . ASP B 1 46 ? 32.341 -12.063 -0.715 1.00 15.75 25 ASP C O 1
ATOM 706 N N . ALA B 1 47 ? 33.476 -13.613 -1.890 1.00 14.94 26 ALA C N 1
ATOM 707 C CA . ALA B 1 47 ? 34.782 -13.060 -1.554 1.00 18.79 26 ALA C CA 1
ATOM 708 C C . ALA B 1 47 ? 35.355 -12.165 -2.648 1.00 23.10 26 ALA C C 1
ATOM 709 O O . ALA B 1 47 ? 36.541 -11.827 -2.599 1.00 27.19 26 ALA C O 1
ATOM 711 N N . SER B 1 48 ? 34.547 -11.770 -3.622 1.00 17.86 27 SER C N 1
ATOM 712 C CA . SER B 1 48 ? 35.002 -10.995 -4.773 1.00 24.11 27 SER C CA 1
ATOM 713 C C . SER B 1 48 ? 34.209 -9.703 -4.871 1.00 21.43 27 SER C C 1
ATOM 714 O O . SER B 1 48 ? 32.975 -9.739 -4.891 1.00 18.99 27 SER C O 1
ATOM 717 N N . GLY B 1 49 ? 34.909 -8.586 -4.965 1.00 20.26 28 GLY C N 1
ATOM 718 C CA . GLY B 1 49 ? 34.301 -7.279 -5.142 1.00 22.01 28 GLY C CA 1
ATOM 719 C C . GLY B 1 49 ? 35.167 -6.198 -4.515 1.00 23.71 28 GLY C C 1
ATOM 720 O O . GLY B 1 49 ? 35.890 -6.418 -3.549 1.00 24.12 28 GLY C O 1
ATOM 721 N N . SER B 1 50 ? 35.075 -4.990 -5.081 1.00 19.96 29 SER C N 1
ATOM 722 C CA . SER B 1 50 ? 35.849 -3.849 -4.604 1.00 20.94 29 SER C CA 1
ATOM 723 C C . SER B 1 50 ? 35.169 -3.085 -3.475 1.00 22.65 29 SER C C 1
ATOM 724 O O . SER B 1 50 ? 35.852 -2.395 -2.711 1.00 19.34 29 SER C O 1
ATOM 727 N N . ALA B 1 51 ? 33.841 -3.154 -3.384 1.00 19.20 30 ALA C N 1
ATOM 728 C CA . ALA B 1 51 ? 33.108 -2.432 -2.360 1.00 15.34 30 ALA C CA 1
ATOM 729 C C . ALA B 1 51 ? 33.235 -3.149 -1.013 1.00 17.04 30 ALA C C 1
ATOM 730 O O . ALA B 1 51 ? 33.598 -4.324 -0.960 1.00 17.56 30 ALA C O 1
ATOM 732 N N . PRO B 1 52 ? 32.959 -2.456 0.093 1.00 15.73 31 PRO C N 1
ATOM 733 C CA . PRO B 1 52 ? 33.212 -3.054 1.414 1.00 15.29 31 PRO C CA 1
ATOM 734 C C . PRO B 1 52 ? 32.487 -4.372 1.638 1.00 16.44 31 PRO C C 1
ATOM 735 O O . PRO B 1 52 ? 31.429 -4.642 1.070 1.00 17.34 31 PRO C O 1
ATOM 739 N N . ASN B 1 53 ? 33.101 -5.196 2.480 1.00 17.98 32 ASN C N 1
ATOM 740 C CA . ASN B 1 53 ? 32.483 -6.413 2.988 1.00 19.91 32 ASN C CA 1
ATOM 741 C C . ASN B 1 53 ? 31.234 -6.078 3.797 1.00 16.10 32 ASN C C 1
ATOM 742 O O . ASN B 1 53 ? 31.266 -5.211 4.677 1.00 18.35 32 ASN C O 1
ATOM 747 N N . LEU B 1 54 ? 30.125 -6.749 3.497 1.00 15.71 33 LEU C N 1
ATOM 748 C CA . LEU B 1 54 ? 28.878 -6.492 4.204 1.00 14.33 33 LEU C CA 1
ATOM 749 C C . LEU B 1 54 ? 28.626 -7.464 5.360 1.00 16.31 33 L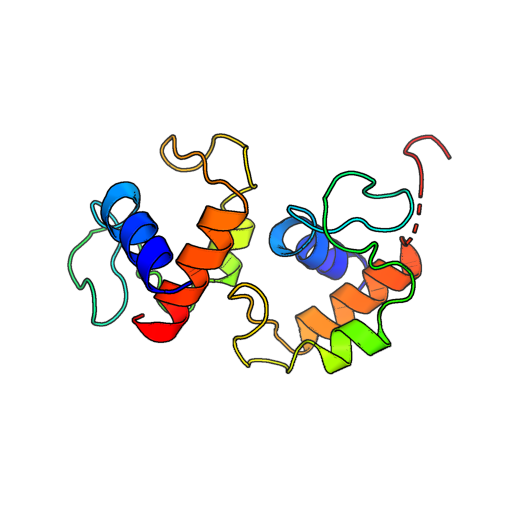EU C C 1
ATOM 750 O O . LEU B 1 54 ? 27.497 -7.536 5.857 1.00 15.00 33 LEU C O 1
ATOM 755 N N . SER B 1 55 ? 29.636 -8.219 5.788 1.00 15.85 34 SER C N 1
ATOM 756 C CA . SER B 1 55 ? 29.494 -9.004 7.017 1.00 18.23 34 SER C CA 1
ATOM 757 C C . SER B 1 55 ? 29.269 -8.041 8.175 1.00 15.96 34 SER C C 1
ATOM 758 O O . SER B 1 55 ? 29.993 -7.053 8.294 1.00 19.69 34 SER C O 1
ATOM 761 N N . ARG B 1 56 ? 28.254 -8.302 9.001 1.00 16.62 35 ARG C N 1
ATOM 762 C CA . ARG B 1 56 ? 28.033 -7.533 10.222 1.00 19.65 35 ARG C CA 1
ATOM 763 C C . ARG B 1 56 ? 27.438 -6.159 9.887 1.00 20.89 35 ARG C C 1
ATOM 764 O O . ARG B 1 56 ? 27.346 -5.291 10.753 1.00 19.16 35 ARG C O 1
ATOM 772 N N . ALA B 1 57 ? 27.035 -5.932 8.630 1.00 18.01 36 ALA C N 1
ATOM 773 C CA . ALA B 1 57 ? 26.657 -4.605 8.152 1.00 19.72 36 ALA C CA 1
ATOM 774 C C . ALA B 1 57 ? 25.146 -4.330 8.223 1.00 17.79 36 ALA C C 1
ATOM 775 O O . ALA B 1 57 ? 24.655 -3.411 7.558 1.00 15.81 36 ALA C O 1
ATOM 777 N N . GLY B 1 58 ? 24.399 -5.085 9.027 1.00 17.52 37 GLY C N 1
ATOM 778 C CA . GLY B 1 58 ? 22.958 -4.868 9.096 1.00 14.98 37 GLY C CA 1
ATOM 779 C C . GLY B 1 58 ? 22.565 -3.462 9.536 1.00 17.24 37 GLY C C 1
ATOM 780 O O . GLY B 1 58 ? 21.622 -2.877 9.003 1.00 17.06 37 GLY C O 1
ATOM 781 N N . THR B 1 59 ? 23.258 -2.905 10.521 1.00 18.65 38 THR C N 1
ATOM 782 C CA . THR B 1 59 ? 22.899 -1.552 10.934 1.00 14.91 38 THR C CA 1
ATOM 783 C C . THR B 1 59 ? 23.285 -0.549 9.862 1.00 20.71 38 THR C C 1
ATOM 784 O O . THR B 1 59 ? 22.546 0.412 9.608 1.00 13.38 38 THR C O 1
ATOM 788 N N . LYS B 1 60 ? 24.452 -0.755 9.242 1.00 21.33 39 LYS C N 1
ATOM 789 C CA . LYS B 1 60 ? 24.885 0.079 8.123 1.00 18.84 39 LYS C CA 1
ATOM 790 C C . LYS B 1 60 ? 23.895 0.034 6.963 1.00 18.65 39 LYS C C 1
ATOM 791 O O . LYS B 1 60 ? 23.628 1.060 6.323 1.00 14.94 39 LYS C O 1
ATOM 797 N N . ILE B 1 61 ? 23.401 -1.160 6.632 1.00 14.97 40 ILE C N 1
ATOM 798 C CA . ILE B 1 61 ? 22.465 -1.299 5.516 1.00 13.99 40 ILE C CA 1
ATOM 799 C C . ILE B 1 61 ? 21.191 -0.509 5.791 1.00 15.41 40 ILE C C 1
ATOM 800 O O . ILE B 1 61 ? 20.715 0.242 4.935 1.00 13.51 40 ILE C O 1
ATOM 805 N N . ASP B 1 62 ? 20.621 -0.655 6.999 1.00 14.25 41 ASP C N 1
ATOM 806 C CA . ASP B 1 62 ? 19.416 0.110 7.319 1.00 15.80 41 ASP C CA 1
ATOM 807 C C . ASP B 1 62 ? 19.675 1.618 7.369 1.00 12.26 41 ASP C C 1
ATOM 808 O O . ASP B 1 62 ? 18.760 2.404 7.115 1.00 11.56 41 ASP C O 1
ATOM 813 N N . GLY B 1 63 ? 20.882 2.037 7.738 1.00 14.69 42 GLY C N 1
ATOM 814 C CA . GLY B 1 63 ? 21.222 3.450 7.691 1.00 15.16 42 GLY C CA 1
ATOM 815 C C . GLY B 1 63 ? 21.466 3.966 6.295 1.00 17.95 42 GLY C C 1
ATOM 816 O O . GLY B 1 63 ? 21.330 5.172 6.052 1.00 21.03 42 GLY C O 1
ATOM 817 N N . LYS B 1 64 ? 21.793 3.069 5.370 1.00 12.16 43 LYS C N 1
ATOM 818 C CA . LYS B 1 64 ? 22.118 3.435 3.996 1.00 18.99 43 LYS C CA 1
ATOM 819 C C . LYS B 1 64 ? 20.883 3.532 3.113 1.00 21.31 43 LYS C C 1
ATOM 820 O O . LYS B 1 64 ? 20.848 4.347 2.183 1.00 24.25 43 LYS C O 1
ATOM 826 N N . PHE B 1 65 ? 19.863 2.738 3.410 1.00 19.58 44 PHE C N 1
ATOM 827 C CA . PHE B 1 65 ? 18.678 2.609 2.579 1.00 15.78 44 PHE C CA 1
ATOM 828 C C . PHE B 1 65 ? 17.435 2.982 3.362 1.00 17.51 44 PHE C C 1
ATOM 829 O O . PHE B 1 65 ? 17.280 2.592 4.530 1.00 15.13 44 PHE C O 1
ATOM 837 N N . THR B 1 66 ? 16.531 3.688 2.697 1.00 15.40 45 THR C N 1
ATOM 838 C CA . THR B 1 66 ? 15.187 3.905 3.202 1.00 19.35 45 THR C CA 1
ATOM 839 C C . THR B 1 66 ? 14.204 3.181 2.300 1.00 20.13 45 THR C C 1
ATOM 840 O O . THR B 1 66 ? 14.254 3.336 1.074 1.00 14.94 45 THR C O 1
ATOM 844 N N . ALA B 1 67 ? 13.343 2.365 2.910 1.00 19.24 46 ALA C N 1
ATOM 845 C CA . ALA B 1 67 ? 12.391 1.559 2.153 1.00 19.38 46 ALA C CA 1
ATOM 846 C C . ALA B 1 67 ? 11.603 2.429 1.185 1.00 18.23 46 ALA C C 1
ATOM 847 O O . ALA B 1 67 ? 10.963 3.412 1.588 1.00 13.40 46 ALA C O 1
ATOM 849 N N . GLY B 1 68 ? 11.675 2.074 -0.100 1.00 15.65 47 GLY C N 1
ATOM 850 C CA . GLY B 1 68 ? 10.913 2.767 -1.109 1.00 19.22 47 GLY C CA 1
ATOM 851 C C . GLY B 1 68 ? 11.514 4.059 -1.606 1.00 15.93 47 GLY C C 1
ATOM 852 O O . GLY B 1 68 ? 10.861 4.760 -2.387 1.00 19.60 47 GLY C O 1
ATOM 853 N N . VAL B 1 69 ? 12.742 4.385 -1.217 1.00 13.82 48 VAL C N 1
ATOM 854 C CA . VAL B 1 69 ? 13.351 5.669 -1.557 1.00 18.39 48 VAL C CA 1
ATOM 855 C C . VAL B 1 69 ? 14.590 5.382 -2.381 1.00 16.76 48 VAL C C 1
ATOM 856 O O . 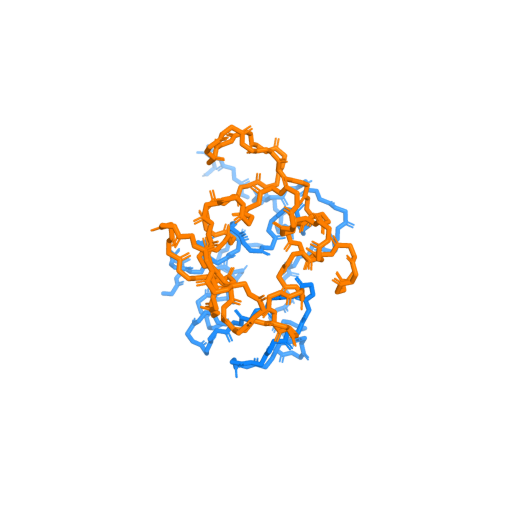VAL B 1 69 ? 15.486 4.656 -1.930 1.00 12.04 48 VAL C O 1
ATOM 860 N N . SER B 1 70 ? 14.631 5.930 -3.596 1.00 16.33 49 SER C N 1
ATOM 861 C CA . SER B 1 70 ? 15.768 5.701 -4.473 1.00 16.12 49 SER C CA 1
ATOM 862 C C . SER B 1 70 ? 17.023 6.276 -3.836 1.00 18.17 49 SER C C 1
ATOM 863 O O . SER B 1 70 ? 17.012 7.388 -3.305 1.00 15.34 49 SER C O 1
ATOM 866 N N . GLY B 1 71 ? 18.116 5.529 -3.909 1.00 16.29 50 GLY C N 1
ATOM 867 C CA . GLY B 1 71 ? 19.336 6.029 -3.311 1.00 21.62 50 GLY C CA 1
ATOM 868 C C . GLY B 1 71 ? 20.605 5.380 -3.810 1.00 21.06 50 GLY C C 1
ATOM 869 O O . GLY B 1 71 ? 20.963 5.500 -4.990 1.00 17.60 50 GLY C O 1
ATOM 870 N N . HIS B 1 72 ? 21.264 4.661 -2.906 1.00 18.62 51 HIS C N 1
ATOM 871 C CA . HIS B 1 72 ? 22.596 4.115 -3.128 1.00 18.27 51 HIS C CA 1
ATOM 872 C C . HIS B 1 72 ? 22.712 3.384 -4.468 1.00 14.52 51 HIS C C 1
ATOM 873 O O . HIS B 1 72 ? 22.004 2.406 -4.720 1.00 14.04 51 HIS C O 1
ATOM 880 N N . LYS B 1 73 ? 23.589 3.888 -5.334 1.00 16.15 52 LYS C N 1
ATOM 881 C CA . LYS B 1 73 ? 23.883 3.264 -6.630 1.00 13.82 52 LYS C CA 1
ATOM 882 C C . LYS B 1 73 ? 22.619 3.067 -7.470 1.00 14.62 52 LYS C C 1
ATOM 883 O O . LYS B 1 73 ? 22.530 2.140 -8.275 1.00 16.82 52 LYS C O 1
ATOM 889 N N . GLY B 1 74 ? 21.625 3.938 -7.298 1.00 12.05 53 GLY C N 1
ATOM 890 C CA . GLY B 1 74 ? 20.393 3.838 -8.055 1.00 14.72 53 GLY C CA 1
ATOM 891 C C . GLY B 1 74 ? 19.404 2.8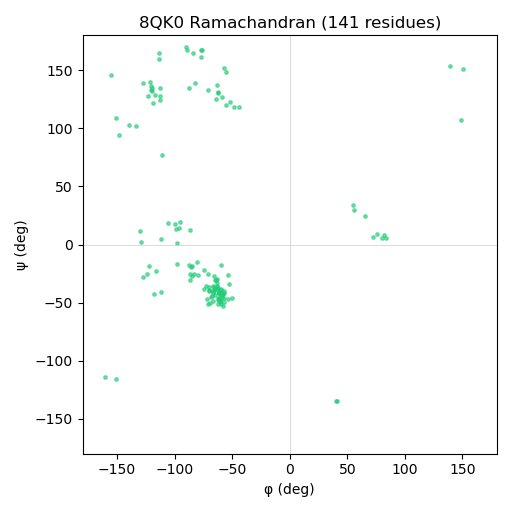17 -7.545 1.00 16.12 53 GLY C C 1
ATOM 892 O O . GLY B 1 74 ? 18.344 2.640 -8.155 1.00 14.62 53 GLY C O 1
ATOM 893 N N . ILE B 1 75 ? 19.682 2.192 -6.417 1.00 19.19 54 ILE C N 1
ATOM 894 C CA . ILE B 1 75 ? 18.906 1.065 -5.923 1.00 14.69 54 ILE C CA 1
ATOM 895 C C . ILE B 1 75 ? 17.746 1.587 -5.093 1.00 17.86 54 ILE C C 1
ATOM 896 O O . ILE B 1 75 ? 17.913 2.493 -4.267 1.00 17.16 54 ILE C O 1
ATOM 901 N N . THR B 1 76 ? 16.563 1.023 -5.323 1.00 16.81 55 THR C N 1
ATOM 902 C CA . THR B 1 76 ? 15.403 1.210 -4.462 1.00 15.64 55 THR C CA 1
ATOM 903 C C . THR B 1 76 ? 15.035 -0.150 -3.882 1.00 19.60 55 THR C C 1
ATOM 904 O O . THR B 1 76 ? 14.901 -1.118 -4.638 1.00 14.60 55 THR C O 1
ATOM 908 N N . LEU B 1 77 ? 14.888 -0.224 -2.551 1.00 14.49 56 LEU C N 1
ATOM 909 C CA . LEU B 1 77 ? 14.587 -1.465 -1.839 1.00 18.20 56 LEU C CA 1
ATOM 910 C C . LEU B 1 77 ? 13.273 -1.333 -1.071 1.00 20.36 56 LEU C C 1
ATOM 911 O O . LEU B 1 77 ? 13.024 -0.309 -0.410 1.00 16.11 56 LEU C O 1
ATOM 916 N N . THR B 1 78 ? 12.440 -2.371 -1.141 1.00 16.53 57 THR C N 1
ATOM 917 C CA . THR B 1 78 ? 11.244 -2.371 -0.317 1.00 17.03 57 THR C CA 1
ATOM 918 C C . THR B 1 78 ? 11.603 -2.730 1.125 1.00 16.23 57 THR C C 1
ATOM 919 O O . THR B 1 78 ? 12.706 -3.205 1.429 1.00 13.64 57 THR C O 1
ATOM 923 N N . ALA B 1 79 ? 10.644 -2.499 2.020 1.00 12.87 58 ALA C N 1
ATOM 924 C CA . ALA B 1 79 ? 10.823 -2.941 3.397 1.00 16.08 58 ALA C CA 1
ATOM 925 C C . ALA B 1 79 ? 11.068 -4.445 3.453 1.00 15.90 58 ALA C C 1
ATOM 926 O O . ALA B 1 79 ? 11.932 -4.912 4.203 1.00 13.91 58 ALA C O 1
ATOM 928 N N . ALA B 1 80 ? 10.334 -5.225 2.651 1.00 12.33 59 ALA C N 1
ATOM 929 C CA . ALA B 1 80 ? 10.552 -6.675 2.711 1.00 15.78 59 ALA C CA 1
ATOM 930 C C . ALA B 1 80 ? 11.949 -7.017 2.224 1.00 11.80 59 ALA C C 1
ATOM 931 O O . ALA B 1 80 ? 12.604 -7.924 2.760 1.00 12.20 59 ALA C O 1
ATOM 933 N N . ASP B 1 81 ? 12.413 -6.283 1.208 1.00 12.97 60 ASP C N 1
ATOM 934 C CA . ASP B 1 81 ? 13.753 -6.465 0.658 1.00 15.43 60 ASP C CA 1
ATOM 935 C C . ASP B 1 81 ? 14.820 -6.288 1.733 1.00 13.44 60 ASP C C 1
ATOM 936 O O . ASP B 1 81 ? 15.758 -7.089 1.841 1.00 12.57 60 ASP C O 1
ATOM 941 N N . LEU B 1 82 ? 14.732 -5.188 2.487 1.00 11.66 61 LEU C N 1
ATOM 942 C CA . LEU B 1 82 ? 15.740 -4.901 3.507 1.00 15.16 61 LEU C CA 1
ATOM 943 C C . LEU B 1 82 ? 15.721 -5.937 4.614 1.00 10.79 61 LEU C C 1
ATOM 944 O O . LEU B 1 82 ? 16.777 -6.340 5.111 1.00 12.02 61 LEU C O 1
ATOM 949 N N . ALA B 1 83 ? 14.535 -6.397 4.988 1.00 12.24 62 ALA C N 1
ATOM 950 C CA . ALA B 1 83 ? 14.442 -7.421 6.034 1.00 11.79 62 ALA C CA 1
ATOM 951 C C . ALA B 1 83 ? 14.989 -8.762 5.547 1.00 14.90 62 ALA C C 1
ATOM 952 O O . ALA B 1 83 ? 15.832 -9.378 6.215 1.00 16.22 62 ALA C O 1
ATOM 954 N N . ASN B 1 84 ? 14.536 -9.220 4.374 1.00 13.04 63 ASN C N 1
ATOM 955 C CA . ASN B 1 84 ? 15.059 -10.459 3.801 1.00 12.80 63 ASN C CA 1
ATOM 956 C C . ASN B 1 84 ? 16.572 -10.384 3.619 1.00 14.31 63 ASN C C 1
ATOM 957 O O . ASN B 1 84 ? 17.299 -11.312 3.982 1.00 12.58 63 ASN C O 1
ATOM 962 N N . LEU B 1 85 ? 17.067 -9.273 3.064 1.00 12.91 64 LEU C N 1
ATOM 963 C CA . LEU B 1 85 ? 18.499 -9.150 2.806 1.00 13.99 64 LEU C CA 1
ATOM 964 C C . LEU B 1 85 ? 19.292 -9.298 4.098 1.00 11.87 64 LEU C C 1
ATOM 965 O O . LEU B 1 85 ? 20.275 -10.042 4.160 1.00 15.59 64 LEU C O 1
ATOM 970 N N . LYS B 1 86 ? 18.861 -8.613 5.160 1.00 10.35 65 LYS C N 1
ATOM 971 C CA . LYS B 1 86 ? 19.563 -8.748 6.431 1.00 13.36 65 LYS C CA 1
ATOM 972 C C . LYS B 1 86 ? 19.527 -10.184 6.958 1.00 11.59 65 LYS C C 1
ATOM 973 O O . LYS B 1 86 ? 20.526 -10.670 7.504 1.00 11.59 65 LYS C O 1
ATOM 979 N N . THR B 1 87 ? 18.385 -10.865 6.852 1.00 11.21 66 THR C N 1
ATOM 980 C CA . THR B 1 87 ? 18.358 -12.264 7.299 1.00 12.00 66 THR C CA 1
ATOM 981 C C . THR B 1 87 ? 19.404 -13.085 6.560 1.00 15.57 66 THR C C 1
ATOM 982 O O . THR B 1 87 ? 20.062 -13.956 7.150 1.00 16.81 66 THR C O 1
ATOM 986 N N . PHE B 1 88 ? 19.562 -12.829 5.259 1.00 13.22 67 PHE C N 1
ATOM 987 C CA . PHE B 1 88 ? 20.574 -13.535 4.479 1.00 13.24 67 PHE C CA 1
ATOM 988 C C . PHE B 1 88 ? 21.982 -13.166 4.926 1.00 13.71 67 PHE C C 1
ATOM 989 O O . PHE B 1 88 ? 22.859 -14.030 5.008 1.00 11.98 67 PHE C O 1
ATOM 997 N N . VAL B 1 89 ? 22.229 -11.881 5.201 1.00 13.90 68 VAL C N 1
ATOM 998 C CA . VAL B 1 89 ? 23.553 -11.492 5.675 1.00 12.33 68 VAL C CA 1
ATOM 999 C C . VAL B 1 89 ? 23.849 -12.154 7.020 1.00 14.22 68 VAL C C 1
ATOM 1000 O O . VAL B 1 89 ? 24.988 -12.551 7.298 1.00 14.57 68 VAL C O 1
ATOM 1004 N N . ASN B 1 90 ? 22.828 -12.308 7.865 1.00 15.19 69 ASN C N 1
ATOM 1005 C CA . ASN B 1 90 ? 23.061 -12.908 9.182 1.00 15.03 69 ASN C CA 1
ATOM 1006 C C . ASN B 1 90 ? 23.386 -14.398 9.055 1.00 16.84 69 ASN C C 1
ATOM 1007 O O . ASN B 1 90 ? 24.245 -14.924 9.776 1.00 18.94 69 ASN C O 1
ATOM 1012 N N . ALA B 1 91 ? 22.705 -15.096 8.147 1.00 18.53 70 ALA C N 1
ATOM 1013 C CA . ALA B 1 91 ? 22.847 -16.549 8.064 1.00 17.88 70 ALA C CA 1
ATOM 1014 C C . ALA B 1 91 ? 24.033 -16.975 7.211 1.00 21.23 70 ALA C C 1
ATOM 1015 O O . ALA B 1 91 ? 24.573 -18.069 7.412 1.00 22.07 70 ALA C O 1
ATOM 1017 N N . ASN B 1 92 ? 24.438 -16.153 6.239 1.00 20.08 71 ASN C N 1
ATOM 1018 C CA . ASN B 1 92 ? 25.449 -16.558 5.266 1.00 21.29 71 ASN C CA 1
ATOM 1019 C C . ASN B 1 92 ? 26.569 -15.541 5.094 1.00 23.38 71 ASN C C 1
ATOM 1020 O O . ASN B 1 92 ? 27.591 -15.886 4.497 1.00 24.16 71 ASN C O 1
ATOM 1025 N N . GLY B 1 93 ? 26.653 -14.548 5.975 1.00 17.38 72 GLY C N 1
ATOM 1026 C CA . GLY B 1 93 ? 27.674 -13.526 5.883 1.00 20.87 72 GLY C CA 1
ATOM 1027 C C . GLY B 1 93 ? 28.725 -13.608 6.974 1.00 28.08 72 GLY C C 1
ATOM 1028 O O . GLY B 1 93 ? 29.746 -12.923 6.901 1.00 29.66 72 GLY C O 1
#

Foldseek 3Di:
DQVLLCVLCVPPPLQAEAQQVPRPDHDDYHCQVVLVVLPVQADAQDQGDPRDHHHPVNSVNNVVNSPVCSDDPVD/DQVLLVVLCVPPPLQAEAQPPVRHDHPDYHCQVVLVVLPVQADAQDQGDPRDHHHPVNSVNNVVNSVVPD

B-factor: mean 19.51, std 6.37, range [5.74, 43.5]

Secondary structure (DSSP, 8-state):
-HHHHHHHHHHHTTTT-BBTTTB---SSPB-TT-HHHHHHH--TT---GGG----HHHHHHHHHHHHHH---TT-/-HHHHHHHHHHHTTTT-BBTTTB---SSPB-TT-HHHHHHH--TT---GGG----HHHHHHHHHHHHHH-

Sequence (145 aa):
GVDPGKTVYDSRCASCHRLGTYDASGSAPNLSRAGTKIDGKFTAGVSGHKGITLTAADLANLKTFVNANGSHPQFGVDPGKTVYDSRCASCHRLGTYDASGSAPNLSRAGTKIDGKFTAGVSGHKGITLTAADLANLKTFVNANG

Solvent-accessible surface area: 8086 Å² total; per-residue (Å²): 55,56,111,65,0,81,90,12,0,54,39,19,14,24,58,46,27,70,0,20,96,69,19,81,81,35,115,23,91,56,21,25,218,7,16,120,156,9,73,72,118,23,86,49,50,82,56,41,50,120,3,12,35,2,74,67,65,30,14,54,32,2,46,55,4,3,116,64,57,44,82,117,134,164,109,49,59,110,63,0,80,88,14,0,57,87,94,16,25,106,62,26,96,0,25,137,84,23,85,85,31,124,22,99,55,22,29,230,8,12,68,150,9,6,57,117,21,84,26,55,83,87,43,53,164,65,20,52,2,75,29,63,36,11,18,28,2,6,29,3,6,66,66,63,37

InterPro domains:
  IPR009056 Cytochrome c-like domain [PF13442] (259-316)
  IPR009056 Cytochrome c-like domain [PS51007] (257-414)
  IPR009056 Cytochrome c-like domain [PS51007] (442-511)
  IPR036909 Cytochrome c-like domain superfamily [G3DSA:1.10.760.10] (246-328)
  IPR036909 Cytochrome c-like domain superfamily [G3DSA:1.10.760.10] (392-489)
  IPR036909 Cytochrome c-like domain superfamily [SSF46626] (253-326)
  IPR036909 Cytochrome c-like domain superfamily [SSF46626] (316-413)
  IPR036909 Cytochrome c-like domain superfamily [SSF46626] (432-508)
  IPR051459 Cytochrome c-type Dehydrogenase [PTHR35008] (24-388)

Nearest PDB structures (foldseek):
  8qk0-assembly2_C  TM=1.014E+00  e=9.528E-15  Geobacter sulfurreducens PCA
  8qk0-assembly1_A  TM=1.012E+00  e=1.562E-13  Geobacter sulfurreducens PCA
  1ccr-assembly1_A  TM=5.601E-01  e=1.323E-01  Oryza sativa
  6c4w-assembly1_A  TM=6.232E-01  e=3.361E-01  Pichia membranifaciens
  4qao-assembly1_A  TM=4.867E-01  e=1.146E-01  Saccharomyces cerevisiae

Organism: Geobacter sulfurreducens (strain ATCC 51573 / DSM 12127 / PCA) (NCBI:txid243231)